Protein AF-A0A084ASC3-F1 (afdb_monomer_lite)

Foldseek 3Di:
DDDPPPPDDQKDFPDKDADPPFRKIWTWIDHQLEIEIEIEGCVLEALAPPVVVVSVVLVVCVVVVPQDDPPDGVVNSVCVSCVLCPVVCVVNDHDPDDDDPCDPCSNVPPHYWYWYWHAHNNDTDIDTDDDPDDDPPPPPDDDDPPPPPDDDDDDDDDDDDDDD

Secondary structure (DSSP, 8-state):
---------SSEEEEEEE-TTT--EEEEEEETTEEEEEEEEEEEEES-HHHHHHHHHHHHHHHHT-SEETTEEHHHHHHHHHGGGGGGGGGSPPPSSSPP---HHHHHS--EEEEEEEEETTEEEEEEE--SS-------------------S-----------

Sequence (164 aa):
MALELEVTPRYVLEHHIINDDDEDAEFVFRRNGKRFYIKVSPTYFVNSPLSTDNYRSYLNIIRFDDVVLGDIYETDVYEWIMSPFQTLLSLAPEPVSPPKNITLKDHLFPEYFVFELDIIDEKSCPRRVFPTDEPHMALTIRFDDASSMISKHGQPFMIQLGSL

pLDDT: mean 72.93, std 20.04, range [32.22, 96.88]

Radius of gyration: 22.16 Å; chains: 1; bounding box: 69×47×66 Å

Organism: Stachybotrys chartarum (strain CBS 109288 / IBT 7711) (NCBI:txid1280523)

Structure (mmCIF, N/CA/C/O backbone):
data_AF-A0A084ASC3-F1
#
_entry.id   AF-A0A084ASC3-F1
#
loop_
_atom_site.group_PDB
_atom_site.id
_atom_site.type_symbol
_atom_site.label_atom_id
_atom_site.label_alt_id
_atom_site.label_comp_id
_atom_site.label_asym_id
_atom_site.label_entity_id
_atom_site.label_seq_id
_atom_site.pdbx_PDB_ins_code
_atom_site.Cartn_x
_atom_site.Cartn_y
_atom_site.Cartn_z
_atom_site.occupancy
_atom_site.B_iso_or_equiv
_atom_site.auth_seq_id
_atom_site.auth_comp_id
_atom_site.auth_asym_id
_atom_site.auth_atom_id
_atom_site.pdbx_PDB_model_num
ATOM 1 N N . MET A 1 1 ? -24.485 31.777 1.658 1.00 35.53 1 MET A N 1
ATOM 2 C CA . MET A 1 1 ? -23.536 30.979 0.861 1.00 35.53 1 MET A CA 1
ATOM 3 C C . MET A 1 1 ? -22.642 30.272 1.855 1.00 35.53 1 MET A C 1
ATOM 5 O O . MET A 1 1 ? -21.918 30.948 2.571 1.00 35.53 1 MET A O 1
ATOM 9 N N . ALA A 1 2 ? -22.843 28.967 2.034 1.00 36.75 2 ALA A N 1
ATOM 10 C CA . ALA A 1 2 ? -22.014 28.166 2.925 1.00 36.75 2 ALA A CA 1
ATOM 11 C C . ALA A 1 2 ? -20.650 27.995 2.254 1.00 36.75 2 ALA A C 1
ATOM 13 O O . ALA A 1 2 ? -20.599 27.636 1.081 1.00 36.75 2 ALA A O 1
ATOM 14 N N . LEU A 1 3 ? -19.585 28.328 2.980 1.00 44.19 3 LEU A N 1
ATOM 15 C CA . LEU A 1 3 ? -18.219 28.030 2.573 1.00 44.19 3 LEU A CA 1
ATOM 16 C C . LEU A 1 3 ? -18.120 26.509 2.449 1.00 44.19 3 LEU A C 1
ATOM 18 O O . LEU A 1 3 ? -18.374 25.799 3.424 1.00 44.19 3 LEU A O 1
ATOM 22 N N . GLU A 1 4 ? -17.844 26.028 1.239 1.00 43.91 4 GLU A N 1
ATOM 23 C CA . GLU A 1 4 ? -17.465 24.642 0.996 1.00 43.91 4 GLU A CA 1
ATOM 24 C C . GLU A 1 4 ? -16.283 24.341 1.918 1.00 43.91 4 GLU A C 1
ATOM 26 O O . GLU A 1 4 ? -15.216 24.941 1.801 1.00 43.91 4 GLU A O 1
ATOM 31 N N . LEU A 1 5 ? -16.516 23.483 2.912 1.00 46.19 5 LEU A N 1
ATOM 32 C CA . LEU A 1 5 ? -15.450 22.908 3.714 1.00 46.19 5 LEU A CA 1
ATOM 33 C C . LEU A 1 5 ? -14.553 22.163 2.734 1.00 46.19 5 LEU A C 1
ATOM 35 O O . LEU A 1 5 ? -14.956 21.127 2.204 1.00 46.19 5 LEU A O 1
ATOM 39 N N . GLU A 1 6 ? -13.374 22.713 2.463 1.00 39.97 6 GLU A N 1
ATOM 40 C CA . GLU A 1 6 ? -12.340 21.993 1.740 1.00 39.97 6 GLU A CA 1
ATOM 41 C C . GLU A 1 6 ? -12.139 20.645 2.433 1.00 39.97 6 GLU A C 1
ATOM 43 O O . GLU A 1 6 ? -11.805 20.578 3.622 1.00 39.97 6 GLU A O 1
ATOM 48 N N . VAL A 1 7 ? -12.454 19.568 1.707 1.00 48.09 7 VAL A N 1
ATOM 49 C CA . VAL A 1 7 ? -12.384 18.196 2.206 1.00 48.09 7 VAL A CA 1
ATOM 50 C C . VAL A 1 7 ? -10.910 17.872 2.417 1.00 48.09 7 VAL A C 1
ATOM 52 O O . VAL A 1 7 ? -10.207 17.430 1.514 1.00 48.09 7 VAL A O 1
ATOM 55 N N . THR A 1 8 ? -10.451 18.149 3.631 1.00 43.66 8 THR A N 1
ATOM 56 C CA . THR A 1 8 ? -9.121 17.843 4.161 1.00 43.66 8 THR A CA 1
ATOM 57 C C . THR A 1 8 ? -8.894 16.323 4.079 1.00 43.66 8 THR A C 1
ATOM 59 O O . THR A 1 8 ? -9.866 15.556 4.081 1.00 43.66 8 THR A O 1
ATOM 62 N N . PRO A 1 9 ? -7.643 15.854 3.919 1.00 51.06 9 PRO A N 1
ATOM 63 C CA . PRO A 1 9 ? -7.355 14.572 3.289 1.00 51.06 9 PRO A CA 1
ATOM 64 C C . PRO A 1 9 ? -8.010 13.417 4.045 1.00 51.06 9 PRO A C 1
ATOM 66 O O . PRO A 1 9 ? -7.952 13.313 5.270 1.00 51.06 9 PRO A O 1
ATOM 69 N N . ARG A 1 10 ? -8.658 12.524 3.288 1.00 66.62 10 ARG A N 1
ATOM 70 C CA . ARG A 1 10 ? -9.495 11.437 3.822 1.00 66.62 10 ARG A CA 1
ATOM 71 C C . ARG A 1 10 ? -8.690 10.310 4.500 1.00 66.62 10 ARG A C 1
ATOM 73 O O . ARG A 1 10 ? -9.259 9.270 4.839 1.00 66.62 10 ARG A O 1
ATOM 80 N N . TYR A 1 11 ? -7.378 10.467 4.609 1.00 74.94 11 TYR A N 1
ATOM 81 C CA . TYR A 1 11 ? -6.413 9.560 5.217 1.00 74.94 11 TYR A CA 1
ATOM 82 C C . TYR A 1 11 ? -5.160 10.363 5.575 1.00 74.94 11 TYR A C 1
ATOM 84 O O . TYR A 1 11 ? -4.850 11.363 4.930 1.00 74.94 11 TYR A O 1
ATOM 92 N N . VAL A 1 12 ? -4.452 9.923 6.608 1.00 82.44 12 VAL A N 1
ATOM 93 C CA . VAL A 1 12 ? -3.205 10.537 7.072 1.00 82.44 12 VAL A CA 1
ATOM 94 C C . VAL A 1 12 ? -2.126 9.468 7.039 1.00 82.44 12 VAL A C 1
ATOM 96 O O . VAL A 1 12 ? -2.332 8.390 7.597 1.00 82.44 12 VAL A O 1
ATOM 99 N N . LEU A 1 13 ? -0.996 9.743 6.387 1.00 83.81 13 LEU A N 1
ATOM 100 C CA . LEU A 1 13 ? 0.192 8.908 6.533 1.00 83.81 13 LEU A CA 1
ATOM 101 C C . LEU A 1 13 ? 0.691 9.046 7.976 1.00 83.81 13 LEU A C 1
ATOM 103 O O . LEU A 1 13 ? 0.986 10.145 8.434 1.00 83.81 13 LEU A O 1
ATOM 107 N N . GLU A 1 14 ? 0.724 7.939 8.709 1.00 84.81 14 GLU A N 1
ATOM 108 C CA . GLU A 1 14 ? 1.215 7.896 10.086 1.00 84.81 14 GLU A CA 1
ATOM 109 C C . GLU A 1 14 ? 2.742 7.787 10.100 1.00 84.81 14 GLU A C 1
ATOM 111 O O . GLU A 1 14 ? 3.397 8.517 10.835 1.00 84.81 14 GLU A O 1
ATOM 116 N N . HIS A 1 15 ? 3.292 6.876 9.297 1.00 85.25 15 HIS A N 1
ATOM 117 C CA . HIS A 1 15 ? 4.723 6.720 9.038 1.00 85.25 15 HIS A CA 1
ATOM 118 C C . HIS A 1 15 ? 4.937 5.767 7.854 1.00 85.25 15 HIS A C 1
ATOM 120 O O . HIS A 1 15 ? 4.010 5.078 7.419 1.00 85.25 15 HIS A O 1
ATOM 126 N N . HIS A 1 16 ? 6.171 5.705 7.366 1.00 87.19 16 HIS A N 1
ATOM 127 C CA . HIS A 1 16 ? 6.642 4.683 6.441 1.00 87.19 16 HIS A CA 1
ATOM 128 C C . HIS A 1 16 ? 7.925 4.042 6.989 1.00 87.19 16 HIS A C 1
ATOM 130 O O . HIS A 1 16 ? 8.628 4.632 7.812 1.00 87.19 16 HIS A O 1
ATOM 136 N N . ILE A 1 17 ? 8.228 2.832 6.539 1.00 87.75 17 ILE A N 1
ATOM 137 C CA . ILE A 1 17 ? 9.477 2.118 6.797 1.00 87.75 17 ILE A CA 1
ATOM 138 C C . ILE A 1 17 ? 9.993 1.666 5.441 1.00 87.75 17 ILE A C 1
ATOM 140 O O . ILE A 1 17 ? 9.247 1.061 4.679 1.00 87.75 17 ILE A O 1
ATOM 144 N N . ILE A 1 18 ? 11.255 1.953 5.145 1.00 86.44 18 ILE A N 1
ATOM 145 C CA . ILE A 1 18 ? 11.939 1.436 3.963 1.00 86.44 18 ILE A CA 1
ATOM 146 C C . ILE A 1 18 ? 13.097 0.590 4.464 1.00 86.44 18 ILE A C 1
ATOM 148 O O . ILE A 1 18 ? 13.856 1.031 5.328 1.00 86.44 18 ILE A O 1
ATOM 152 N N . ASN A 1 19 ? 13.209 -0.625 3.948 1.00 82.25 19 ASN A N 1
ATOM 153 C CA . ASN A 1 19 ? 14.363 -1.464 4.187 1.00 82.25 19 ASN A CA 1
ATOM 154 C C . ASN A 1 19 ? 15.457 -1.102 3.173 1.00 82.25 19 ASN A C 1
ATOM 156 O O . ASN A 1 19 ? 15.214 -1.011 1.965 1.00 82.25 19 ASN A O 1
ATOM 160 N N . ASP A 1 20 ? 16.658 -0.828 3.676 1.00 73.94 20 ASP A N 1
ATOM 161 C CA . ASP A 1 20 ? 17.792 -0.407 2.857 1.00 73.94 20 ASP A CA 1
ATOM 162 C C . ASP A 1 20 ? 18.365 -1.562 2.023 1.00 73.94 20 ASP A C 1
ATOM 164 O O . ASP A 1 20 ? 18.902 -1.313 0.941 1.00 73.94 20 ASP A O 1
ATOM 168 N N . ASP A 1 21 ? 18.184 -2.808 2.474 1.00 79.19 21 ASP A N 1
ATOM 169 C CA . ASP A 1 21 ? 18.834 -3.987 1.894 1.00 79.19 21 ASP A CA 1
ATOM 170 C C . ASP A 1 21 ? 18.051 -4.638 0.738 1.00 79.19 21 ASP A C 1
ATOM 172 O O . ASP A 1 21 ? 18.665 -5.175 -0.185 1.00 79.19 21 ASP A O 1
ATOM 176 N N . ASP A 1 22 ? 16.714 -4.617 0.771 1.00 81.56 22 ASP A N 1
ATOM 177 C CA . ASP A 1 22 ? 15.858 -5.390 -0.152 1.00 81.56 22 ASP A CA 1
ATOM 178 C C . ASP A 1 22 ? 14.828 -4.552 -0.932 1.00 81.56 22 ASP A C 1
ATOM 180 O O . ASP A 1 22 ? 14.061 -5.107 -1.715 1.00 81.56 22 ASP A O 1
ATOM 184 N N . GLU A 1 23 ? 14.858 -3.221 -0.789 1.00 88.06 23 GLU A N 1
ATOM 185 C CA . GLU A 1 23 ? 13.910 -2.294 -1.431 1.00 88.06 23 GLU A CA 1
ATOM 186 C C . GLU A 1 23 ? 12.446 -2.526 -1.006 1.00 88.06 23 GLU A C 1
ATOM 188 O O . GLU A 1 23 ? 11.534 -1.992 -1.640 1.00 88.06 23 GLU A O 1
ATOM 193 N N . ASP A 1 24 ? 12.189 -3.271 0.072 1.00 91.62 24 ASP A N 1
ATOM 194 C CA . ASP A 1 24 ? 10.845 -3.413 0.618 1.00 91.62 24 ASP A CA 1
ATOM 195 C C . ASP A 1 24 ? 10.443 -2.146 1.377 1.00 91.62 24 ASP A C 1
ATOM 197 O O . ASP A 1 24 ? 11.238 -1.524 2.091 1.00 91.62 24 ASP A O 1
ATOM 201 N N . ALA A 1 25 ? 9.176 -1.764 1.243 1.00 91.56 25 ALA A N 1
ATOM 202 C CA . ALA A 1 25 ? 8.613 -0.637 1.963 1.00 91.56 25 ALA A CA 1
ATOM 203 C C . ALA A 1 25 ? 7.266 -0.981 2.596 1.00 91.56 25 ALA A C 1
ATOM 205 O O . ALA A 1 25 ? 6.423 -1.666 2.013 1.00 91.56 25 ALA A O 1
ATOM 206 N N . GLU A 1 26 ? 7.046 -0.453 3.795 1.00 91.75 26 GLU A N 1
ATOM 207 C CA . GLU A 1 26 ? 5.770 -0.485 4.492 1.00 91.75 26 GLU A CA 1
ATOM 208 C C . GLU A 1 26 ? 5.273 0.942 4.717 1.00 91.75 26 GLU A C 1
ATOM 210 O O . GLU A 1 26 ? 5.960 1.772 5.306 1.00 91.75 26 GLU A O 1
ATOM 215 N N . PHE A 1 27 ? 4.052 1.224 4.275 1.00 90.00 27 PHE A N 1
ATOM 216 C CA . PHE A 1 27 ? 3.375 2.496 4.482 1.00 90.00 27 PHE A CA 1
ATOM 217 C C . PHE A 1 27 ? 2.197 2.294 5.422 1.00 90.00 27 PHE A C 1
ATOM 219 O O . PHE A 1 27 ? 1.347 1.425 5.202 1.00 90.00 27 PHE A O 1
ATOM 226 N N . VAL A 1 28 ? 2.129 3.117 6.465 1.00 89.75 28 VAL A N 1
ATOM 227 C CA . VAL A 1 28 ? 1.082 3.038 7.478 1.00 89.75 28 VAL A CA 1
ATOM 228 C C . VAL A 1 28 ? 0.183 4.255 7.367 1.00 89.75 28 VAL A C 1
ATOM 230 O O . VAL A 1 28 ? 0.589 5.374 7.665 1.00 89.75 28 VAL A O 1
ATOM 233 N N . PHE A 1 29 ? -1.070 4.032 6.979 1.00 87.50 29 PHE A N 1
ATOM 234 C CA . PHE A 1 29 ? -2.080 5.080 6.871 1.00 87.50 29 PHE A CA 1
ATOM 235 C C . PHE A 1 29 ? -3.137 4.950 7.963 1.00 87.50 29 PHE A C 1
ATOM 237 O O . PHE A 1 29 ? -3.534 3.850 8.352 1.00 87.50 29 PHE A O 1
ATOM 244 N N . ARG A 1 30 ? -3.660 6.085 8.421 1.00 86.56 30 ARG A N 1
ATOM 245 C CA . ARG A 1 30 ? -4.801 6.168 9.333 1.00 86.56 30 ARG A CA 1
ATOM 246 C C . ARG A 1 30 ? -6.012 6.780 8.656 1.00 86.56 30 ARG A C 1
ATOM 248 O O . ARG A 1 30 ? -5.919 7.810 7.991 1.00 86.56 30 ARG A O 1
ATOM 255 N N . ARG A 1 31 ? -7.174 6.174 8.895 1.00 85.19 31 ARG A N 1
ATOM 256 C CA . ARG A 1 31 ? -8.476 6.694 8.466 1.00 85.19 31 ARG A CA 1
ATOM 257 C C . ARG A 1 31 ? -9.569 6.265 9.430 1.00 85.19 31 ARG A C 1
ATOM 259 O O . ARG A 1 31 ? -9.705 5.081 9.718 1.00 85.19 31 ARG A O 1
ATOM 266 N N . ASN A 1 32 ? -10.375 7.224 9.889 1.00 84.69 32 ASN A N 1
ATOM 267 C CA . ASN A 1 32 ? -11.543 6.988 10.749 1.00 84.69 32 ASN A CA 1
ATOM 268 C C . ASN A 1 32 ? -11.242 6.078 11.956 1.00 84.69 32 ASN A C 1
ATOM 270 O O . ASN A 1 32 ? -12.009 5.173 12.272 1.00 84.69 32 ASN A O 1
ATOM 274 N N . GLY A 1 33 ? -10.093 6.297 12.606 1.00 81.00 33 GLY A N 1
ATOM 275 C CA . GLY A 1 33 ? -9.652 5.514 13.767 1.00 81.00 33 GLY A CA 1
ATOM 276 C C . GLY A 1 33 ? -9.106 4.119 13.444 1.00 81.00 33 GLY A C 1
ATOM 277 O O . GLY A 1 33 ? -8.770 3.385 14.366 1.00 81.00 33 GLY A O 1
ATOM 278 N N . LYS A 1 34 ? -8.995 3.755 12.162 1.00 86.19 34 LYS A N 1
ATOM 279 C CA . LYS A 1 34 ? -8.432 2.483 11.699 1.00 86.19 34 LYS A CA 1
ATOM 280 C C . LYS A 1 34 ? -7.071 2.681 11.051 1.00 86.19 34 LYS A C 1
ATOM 282 O O . LYS A 1 34 ? -6.796 3.756 10.507 1.00 86.19 34 LYS A O 1
ATOM 287 N N . ARG A 1 35 ? -6.244 1.637 11.082 1.00 88.75 35 ARG A N 1
ATOM 288 C CA . ARG A 1 35 ? -4.903 1.628 10.489 1.00 88.75 35 ARG A CA 1
ATOM 289 C C . ARG A 1 35 ? -4.829 0.711 9.266 1.00 88.75 35 ARG A C 1
ATOM 291 O O . ARG A 1 35 ? -5.426 -0.359 9.235 1.00 88.75 35 ARG A O 1
ATOM 298 N N . PHE A 1 36 ? -4.087 1.130 8.256 1.00 89.56 36 PHE A N 1
ATOM 299 C CA . PHE A 1 36 ? -3.875 0.406 7.012 1.00 89.56 36 PHE A CA 1
ATOM 300 C C . PHE A 1 36 ? -2.373 0.236 6.828 1.00 89.56 36 PHE A C 1
ATOM 302 O O . PHE A 1 36 ? -1.668 1.228 6.675 1.00 89.56 36 PHE A O 1
ATOM 309 N N . TYR A 1 37 ? -1.905 -1.004 6.875 1.00 90.81 37 TYR A N 1
ATOM 310 C CA . TYR A 1 37 ? -0.529 -1.378 6.575 1.00 90.81 37 TYR A CA 1
ATOM 311 C C . TYR A 1 37 ? -0.461 -1.787 5.110 1.00 90.81 37 TYR A C 1
ATOM 313 O O . TYR A 1 37 ? -1.185 -2.696 4.699 1.00 90.81 37 TYR A O 1
ATOM 321 N N . ILE A 1 38 ? 0.371 -1.111 4.327 1.00 91.25 38 ILE A N 1
ATOM 322 C CA . ILE A 1 38 ? 0.564 -1.396 2.907 1.00 91.25 38 ILE A CA 1
ATOM 323 C C . ILE A 1 38 ? 2.015 -1.756 2.693 1.00 91.25 38 ILE A C 1
ATOM 325 O O . ILE A 1 38 ? 2.894 -0.917 2.856 1.00 91.25 38 ILE A O 1
ATOM 329 N N . LYS A 1 39 ? 2.240 -3.003 2.304 1.00 92.50 39 LYS A N 1
ATOM 330 C CA . LYS A 1 39 ? 3.551 -3.515 1.944 1.00 92.50 39 LYS A CA 1
ATOM 331 C C . LYS A 1 39 ? 3.725 -3.453 0.437 1.00 92.50 39 LYS A C 1
ATOM 333 O O . LYS A 1 39 ? 2.849 -3.884 -0.318 1.00 92.50 39 LYS A O 1
ATOM 338 N N . VAL A 1 40 ? 4.859 -2.928 0.010 1.00 92.94 40 VAL A N 1
ATOM 339 C CA . VAL A 1 40 ? 5.266 -2.864 -1.388 1.00 92.94 40 VAL A CA 1
ATOM 340 C C . VAL A 1 40 ? 6.634 -3.517 -1.486 1.00 92.94 40 VAL A C 1
ATOM 342 O O . VAL A 1 40 ? 7.538 -3.177 -0.729 1.00 92.94 40 VAL A O 1
ATOM 345 N N . SER A 1 41 ? 6.763 -4.478 -2.395 1.00 92.88 41 SER A N 1
ATOM 346 C CA . SER A 1 41 ? 8.021 -5.164 -2.673 1.00 92.88 41 SER A CA 1
ATOM 347 C C . SER A 1 41 ? 8.158 -5.349 -4.180 1.00 92.88 41 SER A C 1
ATOM 349 O O . SER A 1 41 ? 7.216 -5.855 -4.805 1.00 92.88 41 SER A O 1
ATOM 351 N N . PRO A 1 42 ? 9.320 -5.029 -4.779 1.00 92.69 42 PRO A N 1
ATOM 352 C CA . PRO A 1 42 ? 9.596 -5.341 -6.180 1.00 92.69 42 PRO A CA 1
ATOM 353 C C . PRO A 1 42 ? 9.465 -6.833 -6.502 1.00 92.69 42 PRO A C 1
ATOM 355 O O . PRO A 1 42 ? 9.230 -7.199 -7.652 1.00 92.69 42 PRO A O 1
ATOM 358 N N . THR A 1 43 ? 9.578 -7.715 -5.502 1.00 93.94 43 THR A N 1
ATOM 359 C CA . THR A 1 43 ? 9.401 -9.165 -5.684 1.00 93.94 43 THR A CA 1
ATOM 360 C C . THR A 1 43 ? 7.992 -9.546 -6.148 1.00 93.94 43 THR A C 1
ATOM 362 O O . THR A 1 43 ? 7.817 -10.592 -6.776 1.00 93.94 43 THR A O 1
ATOM 365 N N . TYR A 1 44 ? 6.999 -8.684 -5.910 1.00 94.62 44 TYR A N 1
ATOM 366 C CA . TYR A 1 44 ? 5.616 -8.858 -6.358 1.00 94.62 44 TYR A CA 1
ATOM 367 C C . TYR A 1 44 ? 5.315 -8.153 -7.691 1.00 94.62 44 TYR A C 1
ATOM 369 O O . TYR A 1 44 ? 4.159 -8.110 -8.125 1.00 94.62 44 TYR A O 1
ATOM 377 N N . PHE A 1 45 ? 6.333 -7.597 -8.359 1.00 95.56 45 PHE A N 1
ATOM 378 C CA . PHE A 1 45 ? 6.188 -6.928 -9.650 1.00 95.56 45 PHE A CA 1
ATOM 379 C C . PHE A 1 45 ? 6.536 -7.901 -10.782 1.00 95.56 45 PHE A C 1
ATOM 381 O O . PHE A 1 45 ? 7.695 -8.159 -11.103 1.00 95.56 45 PHE A O 1
ATOM 388 N N . VAL A 1 46 ? 5.508 -8.460 -11.413 1.00 96.38 46 VAL A N 1
ATOM 389 C CA . VAL A 1 46 ? 5.632 -9.434 -12.499 1.00 96.38 46 VAL A CA 1
ATOM 390 C C . VAL A 1 46 ? 5.527 -8.708 -13.835 1.00 96.38 46 VAL A C 1
ATOM 392 O O . VAL A 1 46 ? 4.536 -8.026 -14.097 1.00 96.38 46 VAL A O 1
ATOM 395 N N . ASN A 1 47 ? 6.550 -8.849 -14.686 1.00 95.94 47 ASN A N 1
ATOM 396 C CA . ASN A 1 47 ? 6.627 -8.216 -16.013 1.00 95.94 47 ASN A CA 1
ATOM 397 C C . ASN A 1 47 ? 6.327 -6.704 -16.002 1.00 95.94 47 ASN A C 1
ATOM 399 O O . ASN A 1 47 ? 5.671 -6.200 -16.911 1.00 95.94 47 ASN A O 1
ATOM 403 N N . SER A 1 48 ? 6.779 -5.992 -14.965 1.00 96.12 48 SER A N 1
ATOM 404 C CA . SER A 1 48 ? 6.416 -4.584 -14.748 1.00 96.12 48 SER A CA 1
ATOM 405 C C . SER A 1 48 ? 7.640 -3.658 -14.609 1.00 96.12 48 SER A C 1
ATOM 407 O O . SER A 1 48 ? 7.841 -3.063 -13.545 1.00 96.12 48 SER A O 1
ATOM 409 N N . PRO A 1 49 ? 8.524 -3.570 -15.627 1.00 95.75 49 PRO A N 1
ATOM 410 C CA . PRO A 1 49 ? 9.733 -2.748 -15.558 1.00 95.75 49 PRO A CA 1
ATOM 411 C C . PRO A 1 49 ? 9.453 -1.258 -15.309 1.00 95.75 49 PRO A C 1
ATOM 413 O O . PRO A 1 49 ? 10.159 -0.648 -14.514 1.00 95.75 49 PRO A O 1
ATOM 416 N N . LEU A 1 50 ? 8.406 -0.678 -15.907 1.00 93.75 50 LEU A N 1
ATOM 417 C CA . LEU A 1 50 ? 8.092 0.746 -15.740 1.00 93.75 50 LEU A CA 1
ATOM 418 C C . LEU A 1 50 ? 7.681 1.049 -14.296 1.00 93.75 50 LEU A C 1
ATOM 420 O O . LEU A 1 50 ? 8.186 1.989 -13.684 1.00 93.75 50 LEU A O 1
ATOM 424 N N . SER A 1 51 ? 6.787 0.238 -13.731 1.00 92.94 51 SER A N 1
ATOM 425 C CA . SER A 1 51 ? 6.378 0.377 -12.331 1.00 92.94 51 SER A CA 1
ATOM 426 C C . SER A 1 51 ? 7.534 0.129 -11.363 1.00 92.94 51 SER A C 1
ATOM 428 O O . SER A 1 51 ? 7.611 0.793 -10.333 1.00 92.94 51 SER A O 1
ATOM 430 N N . THR A 1 52 ? 8.453 -0.781 -11.702 1.00 93.62 52 THR A N 1
ATOM 431 C CA . THR A 1 52 ? 9.655 -1.047 -10.896 1.00 93.62 52 THR A CA 1
ATOM 432 C C . THR A 1 52 ? 10.584 0.167 -10.864 1.00 93.62 52 THR A C 1
ATOM 434 O O . THR A 1 52 ? 11.037 0.567 -9.792 1.00 93.62 52 THR A O 1
ATOM 437 N N . ASP A 1 53 ? 10.836 0.792 -12.015 1.00 91.88 53 ASP A N 1
ATOM 438 C CA . ASP A 1 53 ? 11.692 1.978 -12.112 1.00 91.88 53 ASP A CA 1
ATOM 439 C C . ASP A 1 53 ? 11.068 3.197 -11.412 1.00 91.88 53 ASP A C 1
ATOM 441 O O . ASP A 1 53 ? 11.755 3.926 -10.687 1.00 91.88 53 ASP A O 1
ATOM 445 N N . ASN A 1 54 ? 9.751 3.385 -11.559 1.00 89.62 54 ASN A N 1
ATOM 446 C CA . ASN A 1 54 ? 9.005 4.413 -10.830 1.00 89.62 54 ASN A CA 1
ATOM 447 C C . ASN A 1 54 ? 9.102 4.193 -9.316 1.00 89.62 54 ASN A C 1
ATOM 449 O O . ASN A 1 54 ? 9.464 5.111 -8.586 1.00 89.62 54 ASN A O 1
ATOM 453 N N . TYR A 1 55 ? 8.860 2.965 -8.850 1.00 91.44 55 TYR A N 1
ATOM 454 C CA . TYR A 1 55 ? 8.962 2.614 -7.436 1.00 91.44 55 TYR A CA 1
ATOM 455 C C . TYR A 1 55 ? 10.355 2.896 -6.859 1.00 91.44 55 TYR A C 1
ATOM 457 O O . TYR A 1 55 ? 10.472 3.525 -5.811 1.00 91.44 55 TYR A O 1
ATOM 465 N N . ARG A 1 56 ? 11.427 2.519 -7.562 1.00 90.06 56 ARG A N 1
ATOM 466 C CA . ARG A 1 56 ? 12.801 2.824 -7.128 1.00 90.06 56 ARG A CA 1
ATOM 467 C C . ARG A 1 56 ? 13.084 4.318 -7.061 1.00 90.06 56 ARG A C 1
ATOM 469 O O . ARG A 1 56 ? 13.758 4.778 -6.142 1.00 90.06 56 ARG A O 1
ATOM 476 N N . SER A 1 57 ? 12.557 5.078 -8.017 1.00 86.94 57 SER A N 1
ATOM 477 C CA . SER A 1 57 ? 12.679 6.536 -8.014 1.00 86.94 57 SER A CA 1
ATOM 478 C C . SER A 1 57 ? 11.984 7.130 -6.788 1.00 86.94 57 SER A C 1
ATOM 480 O O . SER A 1 57 ? 12.557 7.972 -6.103 1.00 86.94 57 SER A O 1
ATOM 482 N N . TYR A 1 58 ? 10.802 6.619 -6.446 1.00 86.44 58 TYR A N 1
ATOM 483 C CA . TYR A 1 58 ? 10.059 7.002 -5.249 1.00 86.44 58 TYR A CA 1
ATOM 484 C C . TYR A 1 58 ? 10.773 6.638 -3.944 1.00 86.44 58 TYR A C 1
ATOM 486 O O . TYR A 1 58 ? 10.832 7.466 -3.038 1.00 86.44 58 TYR A O 1
ATOM 494 N N . LEU A 1 59 ? 11.366 5.443 -3.848 1.00 87.44 59 LEU A N 1
ATOM 495 C CA . LEU A 1 59 ? 12.160 5.070 -2.675 1.00 87.44 59 LEU A CA 1
ATOM 496 C C . LEU A 1 59 ? 13.340 6.013 -2.462 1.00 87.44 59 LEU A C 1
ATOM 498 O O . LEU A 1 59 ? 13.629 6.361 -1.323 1.00 87.44 59 LEU A O 1
ATOM 502 N N . ASN A 1 60 ? 14.000 6.453 -3.534 1.00 84.44 60 ASN A N 1
ATOM 503 C CA . ASN A 1 60 ? 15.091 7.415 -3.418 1.00 84.44 60 ASN A CA 1
ATOM 504 C C . ASN A 1 60 ? 14.598 8.765 -2.875 1.00 84.44 60 ASN A C 1
ATOM 506 O O . ASN A 1 60 ? 15.216 9.283 -1.952 1.00 84.44 60 ASN A O 1
ATOM 510 N N . ILE A 1 61 ? 13.468 9.290 -3.372 1.00 81.44 61 ILE A N 1
ATOM 511 C CA . ILE A 1 61 ? 12.857 10.532 -2.853 1.00 81.44 61 ILE A CA 1
ATOM 512 C C . ILE A 1 61 ? 12.646 10.426 -1.339 1.00 81.44 61 ILE A C 1
ATOM 514 O O . ILE A 1 61 ? 13.107 11.277 -0.583 1.00 81.44 61 ILE A O 1
ATOM 518 N N . ILE A 1 62 ? 12.008 9.339 -0.895 1.00 81.12 62 ILE A N 1
ATOM 519 C CA . ILE A 1 62 ? 11.677 9.149 0.518 1.00 81.12 62 ILE A CA 1
ATOM 520 C C . ILE A 1 62 ? 12.943 8.952 1.372 1.00 81.12 62 ILE A C 1
ATOM 522 O O . ILE A 1 62 ? 13.047 9.508 2.462 1.00 81.12 62 ILE A O 1
ATOM 526 N N . ARG A 1 63 ? 13.925 8.174 0.895 1.00 80.38 63 ARG A N 1
ATOM 527 C CA . ARG A 1 63 ? 15.159 7.868 1.643 1.00 80.38 63 ARG A CA 1
ATOM 528 C C . ARG A 1 63 ? 16.026 9.095 1.897 1.00 80.38 63 ARG A C 1
ATOM 530 O O . ARG A 1 63 ? 16.631 9.195 2.962 1.00 80.38 63 ARG A O 1
ATOM 537 N N . PHE A 1 64 ? 16.131 9.987 0.918 1.00 76.00 64 PHE A N 1
ATOM 538 C CA . PHE A 1 64 ? 17.007 11.153 1.018 1.00 76.00 64 PHE A CA 1
ATOM 539 C C . PHE A 1 64 ? 16.315 12.378 1.624 1.00 76.00 64 PHE A C 1
ATOM 541 O O . PHE A 1 64 ? 16.976 13.400 1.787 1.00 76.00 64 PHE A O 1
ATOM 548 N N . ASP A 1 65 ? 15.025 12.271 1.983 1.00 66.25 65 ASP A N 1
ATOM 549 C CA . ASP A 1 65 ? 14.174 13.418 2.355 1.00 66.25 65 ASP A CA 1
ATOM 550 C C . ASP A 1 65 ? 14.289 14.552 1.313 1.00 66.25 65 ASP A C 1
ATOM 552 O O . ASP A 1 65 ? 14.189 15.747 1.603 1.00 66.25 65 ASP A O 1
ATOM 556 N N . ASP A 1 66 ? 14.573 14.161 0.066 1.00 60.97 66 ASP A N 1
ATOM 557 C CA . ASP A 1 66 ? 14.764 15.077 -1.041 1.00 60.97 66 ASP A CA 1
ATOM 558 C C . ASP A 1 66 ? 13.375 15.514 -1.488 1.00 60.97 66 ASP A C 1
ATOM 560 O O . ASP A 1 66 ? 12.591 14.731 -2.017 1.00 60.97 66 ASP A O 1
ATOM 564 N N . VAL A 1 67 ? 13.068 16.796 -1.299 1.00 55.88 67 VAL A N 1
ATOM 565 C CA . VAL A 1 67 ? 11.735 17.352 -1.586 1.00 55.88 67 VAL A CA 1
ATOM 566 C C . VAL A 1 67 ? 11.346 17.184 -3.066 1.00 55.88 67 VAL A C 1
ATOM 568 O O . VAL A 1 67 ? 10.158 17.206 -3.392 1.00 55.88 67 VAL A O 1
ATOM 571 N N . VAL A 1 68 ? 12.327 17.026 -3.969 1.00 55.31 68 VAL A N 1
ATOM 572 C CA . VAL A 1 68 ? 12.115 16.920 -5.419 1.00 55.31 68 VAL A CA 1
ATOM 573 C C . VAL A 1 68 ? 13.232 16.108 -6.098 1.00 55.31 68 VAL A C 1
ATOM 575 O O . VAL A 1 68 ? 14.398 16.501 -6.053 1.00 55.31 68 VAL A O 1
ATOM 578 N N . LEU A 1 69 ? 12.874 15.050 -6.837 1.00 57.50 69 LEU A N 1
ATOM 579 C CA . LEU A 1 69 ? 13.726 14.453 -7.881 1.00 57.50 69 LEU A CA 1
ATOM 580 C C . LEU A 1 69 ? 13.088 14.711 -9.257 1.00 57.50 69 LEU A C 1
ATOM 582 O O . LEU A 1 69 ? 12.194 13.990 -9.696 1.00 57.50 69 LEU A O 1
ATOM 586 N N . GLY A 1 70 ? 13.550 15.757 -9.950 1.00 69.50 70 GLY A N 1
ATOM 587 C CA . GLY A 1 70 ? 12.975 16.185 -11.232 1.00 69.50 70 GLY A CA 1
ATOM 588 C C . GLY A 1 70 ? 11.668 16.965 -11.052 1.00 69.50 70 GLY A C 1
ATOM 589 O O . GLY A 1 70 ? 11.702 18.055 -10.496 1.00 69.50 70 GLY A O 1
ATOM 590 N N . ASP A 1 71 ? 10.548 16.404 -11.524 1.00 66.31 71 ASP A N 1
ATOM 591 C CA . ASP A 1 71 ? 9.189 16.974 -11.405 1.00 66.31 71 ASP A CA 1
ATOM 592 C C . ASP A 1 71 ? 8.287 16.164 -10.443 1.00 66.31 71 ASP A C 1
ATOM 594 O O . ASP A 1 71 ? 7.077 16.373 -10.410 1.00 66.31 71 ASP A O 1
ATOM 598 N N . ILE A 1 72 ? 8.854 15.203 -9.699 1.00 67.56 72 ILE A N 1
ATOM 599 C CA . ILE A 1 72 ? 8.116 14.313 -8.790 1.00 67.56 72 ILE A CA 1
ATOM 600 C C . ILE A 1 72 ? 8.267 14.821 -7.355 1.00 67.56 72 ILE A C 1
ATOM 602 O O . ILE A 1 72 ? 9.387 14.920 -6.843 1.00 67.56 72 ILE A O 1
ATOM 606 N N . TYR A 1 73 ? 7.136 15.093 -6.709 1.00 71.81 73 TYR A N 1
ATOM 607 C CA . TYR A 1 73 ? 7.034 15.473 -5.305 1.00 71.81 73 TYR A CA 1
ATOM 608 C C . TYR A 1 73 ? 6.720 14.262 -4.422 1.00 71.81 73 TYR A C 1
ATOM 610 O O . TYR A 1 73 ? 6.111 13.284 -4.855 1.00 71.81 73 TYR A O 1
ATOM 618 N N . GLU A 1 74 ? 7.059 14.356 -3.137 1.00 71.50 74 GLU A N 1
ATOM 619 C CA . GLU A 1 74 ? 6.715 13.346 -2.124 1.00 71.50 74 GLU A CA 1
ATOM 620 C C . GLU A 1 74 ? 5.203 13.021 -2.109 1.00 71.50 74 GLU A C 1
ATOM 622 O O . GLU A 1 74 ? 4.791 11.873 -1.953 1.00 71.50 74 GLU A O 1
ATOM 627 N N . THR A 1 75 ? 4.350 14.021 -2.356 1.00 76.56 75 THR A N 1
ATOM 628 C CA . THR A 1 75 ? 2.896 13.838 -2.470 1.00 76.56 75 THR A CA 1
ATOM 629 C C . THR A 1 75 ? 2.499 12.928 -3.627 1.00 76.56 75 THR A C 1
ATOM 631 O O . THR A 1 75 ? 1.588 12.118 -3.461 1.00 76.56 75 THR A O 1
ATOM 634 N N . ASP A 1 76 ? 3.201 13.003 -4.760 1.00 79.06 76 ASP A N 1
ATOM 635 C CA . ASP A 1 76 ? 2.926 12.166 -5.933 1.00 79.06 76 ASP A CA 1
ATOM 636 C C . ASP A 1 76 ? 3.239 10.696 -5.635 1.00 79.06 76 ASP A C 1
ATOM 638 O O . ASP A 1 76 ? 2.530 9.794 -6.085 1.00 79.06 76 ASP A O 1
ATOM 642 N N . VAL A 1 77 ? 4.264 10.453 -4.810 1.00 80.31 77 VAL A N 1
ATOM 643 C CA . VAL A 1 77 ? 4.613 9.114 -4.324 1.00 80.31 77 VAL A CA 1
ATOM 644 C C . VAL A 1 77 ? 3.464 8.527 -3.513 1.00 80.31 77 VAL A C 1
ATOM 646 O O . VAL A 1 77 ? 3.010 7.411 -3.778 1.00 80.31 77 VAL A O 1
ATOM 649 N N . TYR A 1 78 ? 2.953 9.280 -2.539 1.00 81.88 78 TYR A N 1
ATOM 650 C CA . TYR A 1 78 ? 1.861 8.805 -1.694 1.00 81.88 78 TYR A CA 1
ATOM 651 C C . TYR A 1 78 ? 0.554 8.643 -2.463 1.00 81.88 78 TYR A C 1
ATOM 653 O O . TYR A 1 78 ? -0.183 7.692 -2.203 1.00 81.88 78 TYR A O 1
ATOM 661 N N . GLU A 1 79 ? 0.266 9.519 -3.425 1.00 83.94 79 GLU A N 1
ATOM 662 C CA . GLU A 1 79 ? -0.879 9.351 -4.317 1.00 83.94 79 GLU A CA 1
ATOM 663 C C . GLU A 1 79 ? -0.751 8.092 -5.173 1.00 83.94 79 GLU A C 1
ATOM 665 O O . GLU A 1 79 ? -1.717 7.330 -5.272 1.00 83.94 79 GLU A O 1
ATOM 670 N N . TRP A 1 80 ? 0.435 7.821 -5.725 1.00 86.88 80 TRP A N 1
ATOM 671 C CA . TRP A 1 80 ? 0.692 6.606 -6.493 1.00 86.88 80 TRP A CA 1
ATOM 672 C C . TRP A 1 80 ? 0.505 5.347 -5.642 1.00 86.88 80 TRP A C 1
ATOM 674 O O . TRP A 1 80 ? -0.220 4.438 -6.048 1.00 86.88 80 TRP A O 1
ATOM 684 N N . ILE A 1 81 ? 1.072 5.319 -4.431 1.00 85.44 81 ILE A N 1
ATOM 685 C CA . ILE A 1 81 ? 0.911 4.200 -3.491 1.00 85.44 81 ILE A CA 1
ATOM 686 C C . ILE A 1 81 ? -0.557 4.028 -3.110 1.00 85.44 81 ILE A C 1
ATOM 688 O O . ILE A 1 81 ? -1.021 2.900 -2.974 1.00 85.44 81 ILE A O 1
ATOM 692 N N . MET A 1 82 ? -1.302 5.122 -2.922 1.00 84.00 82 MET A N 1
ATOM 693 C CA . MET A 1 82 ? -2.672 5.070 -2.414 1.00 84.00 82 MET A CA 1
ATOM 694 C C . MET A 1 82 ? -3.737 4.802 -3.465 1.00 84.00 82 MET A C 1
ATOM 696 O O . MET A 1 82 ? -4.779 4.225 -3.138 1.00 84.00 82 MET A O 1
ATOM 700 N N . SER A 1 83 ? -3.494 5.201 -4.710 1.00 87.88 83 SER A N 1
ATOM 701 C CA . SER A 1 83 ? -4.445 5.086 -5.817 1.00 87.88 83 SER A CA 1
ATOM 702 C C . SER A 1 83 ? -5.053 3.676 -5.957 1.00 87.88 83 SER A C 1
ATOM 704 O O . SER A 1 83 ? -6.285 3.568 -5.982 1.00 87.88 83 SER A O 1
ATOM 706 N N . PRO A 1 84 ? -4.275 2.572 -5.904 1.00 88.06 84 PRO A N 1
ATOM 707 C CA . PRO A 1 84 ? -4.827 1.218 -5.988 1.00 88.06 84 PRO A CA 1
ATOM 708 C C . PRO A 1 84 ? -5.789 0.885 -4.839 1.00 88.06 84 PRO A C 1
ATOM 710 O O . PRO A 1 84 ? -6.751 0.138 -5.011 1.00 88.06 84 PRO A O 1
ATOM 713 N N . PHE A 1 85 ? -5.574 1.461 -3.657 1.00 84.12 85 PHE A N 1
ATOM 714 C CA . PHE A 1 85 ? -6.305 1.114 -2.439 1.00 84.12 85 PHE A CA 1
ATOM 715 C C . PHE A 1 85 ? -7.543 1.987 -2.201 1.00 84.12 85 PHE A C 1
ATOM 717 O O . PHE A 1 85 ? -8.235 1.806 -1.198 1.00 84.12 85 PHE A O 1
ATOM 724 N N . GLN A 1 86 ? -7.895 2.893 -3.121 1.00 78.81 86 GLN A N 1
ATOM 725 C CA . GLN A 1 86 ? -9.052 3.780 -2.948 1.00 78.81 86 GLN A CA 1
ATOM 726 C C . GLN A 1 86 ? -10.371 3.023 -2.721 1.00 78.81 86 GLN A C 1
ATOM 728 O O . GLN A 1 86 ? -11.185 3.415 -1.885 1.00 78.81 86 GLN A O 1
ATOM 733 N N . THR A 1 87 ? -10.580 1.890 -3.392 1.00 73.12 87 THR A N 1
ATOM 734 C CA . THR A 1 87 ? -11.788 1.062 -3.203 1.00 73.12 87 THR A CA 1
ATOM 735 C C . THR A 1 87 ? -11.843 0.426 -1.803 1.00 73.12 87 THR A C 1
ATOM 737 O O . THR A 1 87 ? -12.919 0.163 -1.255 1.00 73.12 87 THR A O 1
ATOM 740 N N . LEU A 1 88 ? -10.681 0.236 -1.172 1.00 72.06 88 LEU A N 1
ATOM 741 C CA . LEU A 1 88 ? -10.530 -0.352 0.161 1.00 72.06 88 LEU A CA 1
ATOM 742 C C . LEU A 1 88 ? -10.798 0.656 1.286 1.00 72.06 88 LEU A C 1
ATOM 744 O O . LEU A 1 88 ? -10.970 0.260 2.438 1.00 72.06 88 LEU A O 1
ATOM 748 N N . LEU A 1 89 ? -10.957 1.942 0.955 1.00 68.81 89 LEU A N 1
ATOM 749 C CA . LEU A 1 89 ? -11.408 2.979 1.889 1.00 68.81 89 LEU A CA 1
ATOM 750 C C . LEU A 1 89 ? -12.804 2.690 2.465 1.00 68.81 89 LEU A C 1
ATOM 752 O O . LEU A 1 89 ? -13.134 3.175 3.547 1.00 68.81 89 LEU A O 1
ATOM 756 N N . SER A 1 90 ? -13.604 1.862 1.786 1.00 78.69 90 SER A N 1
ATOM 757 C CA . SER A 1 90 ? -14.877 1.334 2.300 1.00 78.69 90 SER A CA 1
ATOM 758 C C . SER A 1 90 ? -14.744 0.560 3.621 1.00 78.69 90 SER A C 1
ATOM 760 O O . SER A 1 90 ? -15.713 0.473 4.372 1.00 78.69 90 SER A O 1
ATOM 762 N N . LEU A 1 91 ? -13.552 0.046 3.950 1.00 82.25 91 LEU A N 1
ATOM 763 C CA . LEU A 1 91 ? -13.279 -0.674 5.202 1.00 82.25 91 LEU A CA 1
ATOM 764 C C . LEU 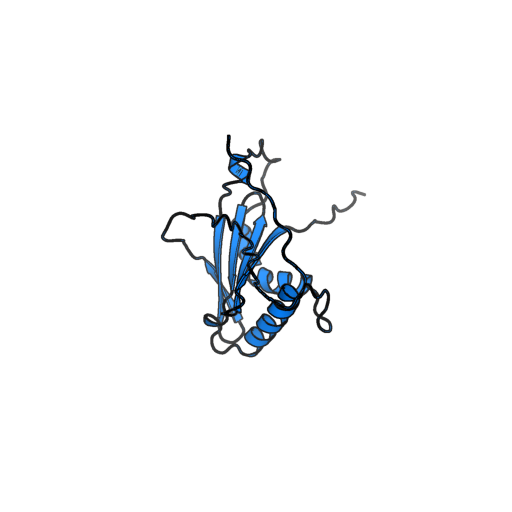A 1 91 ? -13.202 0.246 6.433 1.00 82.25 91 LEU A C 1
ATOM 766 O O . LEU A 1 91 ? -13.323 -0.217 7.573 1.00 82.25 91 LEU A O 1
ATOM 770 N N . ALA A 1 92 ? -13.038 1.550 6.209 1.00 84.44 92 ALA A N 1
ATOM 771 C CA . ALA A 1 92 ? -13.085 2.595 7.224 1.00 84.44 92 ALA A CA 1
ATOM 772 C C . ALA A 1 92 ? -14.104 3.670 6.798 1.00 84.44 92 ALA A C 1
ATOM 774 O O . ALA A 1 92 ? -13.707 4.764 6.374 1.00 84.44 92 ALA A O 1
ATOM 775 N N . PRO A 1 93 ? -15.417 3.369 6.874 1.00 81.94 93 PRO A N 1
ATOM 776 C CA . PRO A 1 93 ? -16.459 4.330 6.538 1.00 81.94 93 PRO A CA 1
ATOM 777 C C . PRO A 1 93 ? -16.434 5.516 7.505 1.00 81.94 93 PRO A C 1
ATOM 779 O O . PRO A 1 93 ? -15.936 5.414 8.628 1.00 81.94 93 PRO A O 1
ATOM 782 N N . GLU A 1 94 ? -16.952 6.652 7.051 1.00 79.44 94 GLU A N 1
ATOM 783 C CA . GLU A 1 94 ? -17.075 7.841 7.889 1.00 79.44 94 GLU A CA 1
ATOM 784 C C . GLU A 1 94 ? -18.062 7.572 9.038 1.00 79.44 94 GLU A C 1
ATOM 786 O O . GLU A 1 94 ? -19.107 6.946 8.818 1.00 79.44 94 GLU A O 1
ATOM 791 N N . PRO A 1 95 ? -17.740 7.974 10.277 1.00 72.94 95 PRO A N 1
ATOM 792 C CA . PRO A 1 95 ? -18.630 7.734 11.399 1.00 72.94 95 PRO A CA 1
ATOM 793 C C . PRO A 1 95 ? -19.936 8.526 11.228 1.00 72.94 95 PRO A C 1
ATOM 795 O O . PRO A 1 95 ? -19.932 9.730 11.005 1.00 72.94 95 PRO A O 1
ATOM 798 N N . VAL A 1 96 ? -21.073 7.839 11.382 1.00 71.81 96 VAL A N 1
ATOM 799 C CA . VAL A 1 96 ? -22.436 8.400 11.215 1.00 71.81 96 VAL A CA 1
ATOM 800 C C . VAL A 1 96 ? -22.774 9.467 12.273 1.00 71.81 96 VAL A C 1
ATOM 802 O O . VAL A 1 96 ? -23.714 10.243 12.125 1.00 71.81 96 VAL A O 1
ATOM 805 N N . SER A 1 97 ? -22.001 9.524 13.354 1.00 66.88 97 SER A N 1
ATOM 806 C CA . SER A 1 97 ? -22.137 10.486 14.446 1.00 66.88 97 SER A CA 1
ATOM 807 C C . SER A 1 97 ? -20.751 10.936 14.902 1.00 66.88 97 SER A C 1
ATOM 809 O O . SER A 1 97 ? -19.818 10.135 14.785 1.00 66.88 97 SER A O 1
ATOM 811 N N . PRO A 1 98 ? -20.597 12.145 15.480 1.00 64.88 98 PRO A N 1
ATOM 812 C CA . PRO A 1 98 ? -19.321 12.580 16.040 1.00 64.88 98 PRO A CA 1
ATOM 813 C C . PRO A 1 98 ? -18.753 11.489 16.960 1.00 64.88 98 PRO A C 1
ATOM 815 O O . PRO A 1 98 ? -19.524 10.865 17.703 1.00 64.88 98 PRO A O 1
ATOM 818 N N . PRO A 1 99 ? -17.442 11.202 16.869 1.00 63.31 99 PRO A N 1
ATOM 819 C CA . PRO A 1 99 ? -16.858 10.050 17.534 1.00 63.31 99 PRO A CA 1
ATOM 820 C C . PRO A 1 99 ? -17.142 10.125 19.035 1.00 63.31 99 PRO A C 1
ATOM 822 O O . PRO A 1 99 ? -16.786 11.096 19.705 1.00 63.31 99 PRO A O 1
ATOM 825 N N . LYS A 1 100 ? -17.808 9.094 19.572 1.00 65.81 100 LYS A N 1
ATOM 826 C CA . LYS A 1 100 ? -17.862 8.882 21.023 1.00 65.81 100 LYS A CA 1
ATOM 827 C C . LYS A 1 100 ? -16.425 8.787 21.527 1.00 65.81 100 LYS A C 1
ATOM 829 O O . LYS A 1 100 ? -15.630 8.114 20.885 1.00 65.81 100 LYS A O 1
ATOM 834 N N . ASN A 1 101 ? -16.148 9.453 22.653 1.00 68.62 101 ASN A N 1
ATOM 835 C CA . ASN A 1 101 ? -14.900 9.447 23.426 1.00 68.62 101 ASN A CA 1
ATOM 836 C C . ASN A 1 101 ? -13.879 8.403 22.944 1.00 68.62 101 ASN A C 1
ATOM 838 O O . ASN A 1 101 ? -13.894 7.269 23.424 1.00 68.62 101 ASN A O 1
ATOM 842 N N . ILE A 1 102 ? -13.020 8.793 21.997 1.00 72.06 102 ILE A N 1
ATOM 843 C CA . ILE A 1 1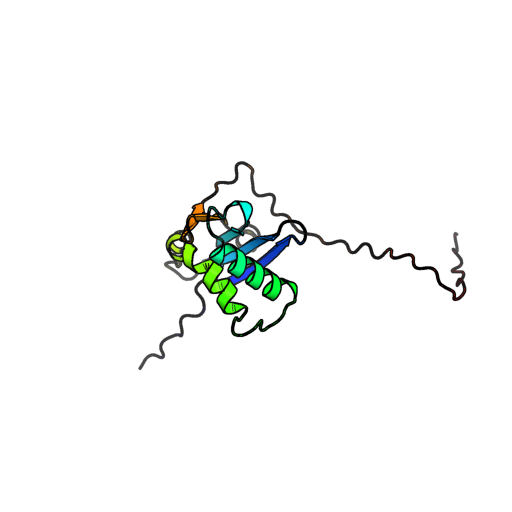02 ? -11.904 7.960 21.539 1.00 72.06 102 ILE A CA 1
ATOM 844 C C . ILE A 1 102 ? -11.031 7.709 22.762 1.00 72.06 102 ILE A C 1
ATOM 846 O O . ILE A 1 102 ? -10.531 8.654 23.377 1.00 72.06 102 ILE A O 1
ATOM 850 N N . THR A 1 103 ? -10.886 6.449 23.160 1.00 80.12 103 THR A N 1
ATOM 851 C CA . THR A 1 103 ? -10.045 6.115 24.304 1.00 80.12 103 THR A CA 1
ATOM 852 C C . THR A 1 103 ? -8.584 6.039 23.871 1.00 80.12 103 THR A C 1
ATOM 854 O O . THR A 1 103 ? -8.266 5.781 22.710 1.00 80.12 103 THR A O 1
ATOM 857 N N . LEU A 1 104 ? -7.662 6.203 24.823 1.00 80.50 104 LEU A N 1
ATOM 858 C CA . LEU A 1 104 ? -6.242 5.952 24.563 1.00 80.50 104 LEU A CA 1
ATOM 859 C C . LEU A 1 104 ? -6.013 4.519 24.054 1.00 80.50 104 LEU A C 1
ATOM 861 O O . LEU A 1 104 ? -5.142 4.295 23.220 1.00 80.50 104 LEU A O 1
ATOM 865 N N . LYS A 1 105 ? -6.827 3.560 24.513 1.00 80.44 105 LYS A N 1
ATOM 866 C CA . LYS A 1 105 ? -6.789 2.179 24.033 1.00 80.44 105 LYS A CA 1
ATOM 867 C C . LYS A 1 105 ? -7.126 2.096 22.544 1.00 80.44 105 LYS A C 1
ATOM 869 O O . LYS A 1 105 ? -6.396 1.430 21.826 1.00 80.44 105 LYS A O 1
ATOM 874 N N . ASP A 1 106 ? -8.158 2.799 22.083 1.00 76.38 106 ASP A N 1
ATOM 875 C CA . ASP A 1 106 ? -8.543 2.811 20.662 1.00 76.38 106 ASP A CA 1
ATOM 876 C C . ASP A 1 106 ? -7.461 3.460 19.788 1.00 76.38 106 ASP A C 1
ATOM 878 O O . ASP A 1 106 ? -7.241 3.052 18.652 1.00 76.38 106 ASP A O 1
ATOM 882 N N . HIS A 1 107 ? -6.743 4.448 20.329 1.00 78.75 107 HIS A N 1
ATOM 883 C CA . HIS A 1 107 ? -5.627 5.081 19.631 1.00 78.75 107 HIS A CA 1
ATOM 884 C C . HIS A 1 107 ? -4.368 4.199 19.579 1.00 78.75 107 HIS A C 1
ATOM 886 O O . HIS A 1 107 ? -3.653 4.204 18.576 1.00 78.75 107 HIS A O 1
ATOM 892 N N . LEU A 1 108 ? -4.064 3.472 20.659 1.00 81.56 108 LEU A N 1
ATOM 893 C CA . LEU A 1 108 ? -2.894 2.590 20.737 1.00 81.56 108 LEU A CA 1
ATOM 894 C C . LEU A 1 108 ? -3.120 1.253 20.022 1.00 81.56 108 LEU A C 1
ATOM 896 O O . LEU A 1 108 ? -2.179 0.709 19.456 1.00 81.56 108 LEU A O 1
ATOM 900 N N . PHE A 1 109 ? -4.353 0.750 20.018 1.00 82.94 109 PHE A N 1
ATOM 901 C CA . PHE A 1 109 ? -4.727 -0.549 19.458 1.00 82.94 109 PHE A CA 1
ATOM 902 C C . PHE A 1 109 ? -5.910 -0.407 18.490 1.00 82.94 109 PHE A C 1
ATOM 904 O O . PHE A 1 109 ? -6.990 -0.946 18.756 1.00 82.94 109 PHE A O 1
ATOM 911 N N . PRO A 1 110 ? -5.742 0.345 17.387 1.00 85.25 110 PRO A N 1
ATOM 912 C CA . PRO A 1 110 ? -6.804 0.503 16.410 1.00 85.25 110 PRO A CA 1
ATOM 913 C C . PRO A 1 110 ? -7.083 -0.823 15.696 1.00 85.25 110 PRO A C 1
ATOM 915 O O . PRO A 1 110 ? -6.190 -1.653 15.508 1.00 85.25 110 PRO A O 1
ATOM 918 N N . GLU A 1 111 ? -8.318 -0.991 15.219 1.00 86.75 111 GLU A N 1
ATOM 919 C CA . GLU A 1 111 ? -8.592 -1.993 14.189 1.00 86.75 111 GLU A CA 1
ATOM 920 C C . GLU A 1 111 ? -7.704 -1.697 12.975 1.00 86.75 111 GLU A C 1
ATOM 922 O O . GLU A 1 111 ? -7.527 -0.535 12.584 1.00 86.75 111 GLU A O 1
ATOM 927 N N . TYR A 1 112 ? -7.136 -2.742 12.383 1.00 88.69 112 TYR A N 1
ATOM 928 C CA . TYR A 1 112 ? -6.184 -2.588 11.301 1.00 88.69 112 TYR A CA 1
ATOM 929 C C . TYR A 1 112 ? -6.431 -3.566 10.157 1.00 88.69 112 TYR A C 1
ATOM 931 O O . TYR A 1 112 ? -7.054 -4.619 10.308 1.00 88.69 112 TYR A O 1
ATOM 939 N N . PHE A 1 113 ? -5.908 -3.197 8.995 1.00 89.12 113 PHE A N 1
ATOM 940 C CA . PHE A 1 113 ? -5.939 -3.990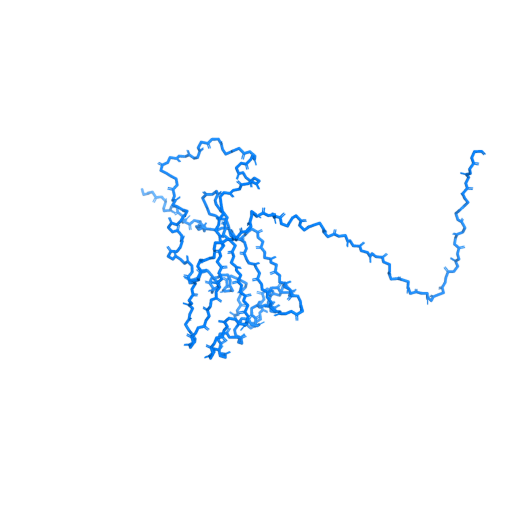 7.779 1.00 89.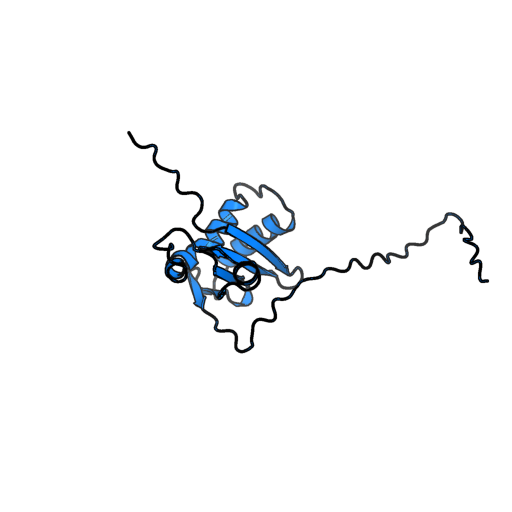12 113 PHE A CA 1
ATOM 941 C C . PHE A 1 113 ? -4.537 -4.057 7.188 1.00 89.12 113 PHE A C 1
ATOM 943 O O . PHE A 1 113 ? -3.824 -3.056 7.200 1.00 89.12 113 PHE A O 1
ATOM 950 N N . VAL A 1 114 ? -4.159 -5.221 6.664 1.00 90.25 114 VAL A N 1
ATOM 951 C CA . VAL A 1 114 ? -2.867 -5.430 6.006 1.00 90.25 114 VAL A CA 1
ATOM 952 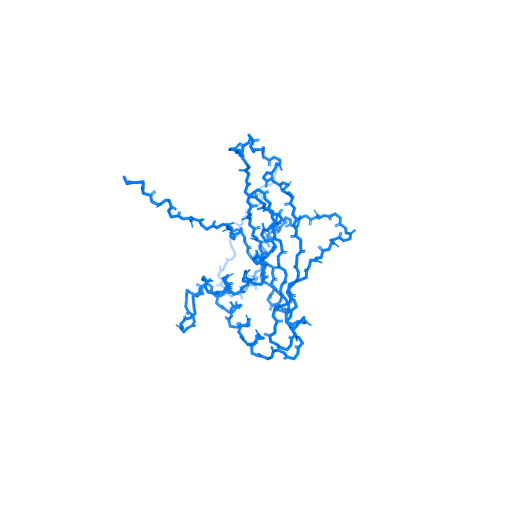C C . VAL A 1 114 ? -3.100 -5.705 4.530 1.00 90.25 114 VAL A C 1
ATOM 954 O O . VAL A 1 114 ? -3.984 -6.485 4.158 1.00 90.25 114 VAL A O 1
ATOM 957 N N . PHE A 1 115 ? -2.307 -5.050 3.698 1.00 91.19 115 PHE A N 1
ATOM 958 C CA . PHE A 1 115 ? -2.338 -5.187 2.259 1.00 91.19 115 PHE A CA 1
ATOM 959 C C . PHE A 1 115 ? -0.935 -5.322 1.688 1.00 91.19 115 PHE A C 1
ATOM 961 O O . PHE A 1 115 ? 0.026 -4.789 2.234 1.00 91.19 115 PHE A O 1
ATOM 968 N N . GLU A 1 116 ? -0.863 -5.997 0.552 1.00 93.19 116 GLU A N 1
ATOM 969 C CA . GLU A 1 116 ? 0.308 -6.067 -0.312 1.00 93.19 116 GLU A CA 1
ATOM 970 C C . GLU A 1 116 ? -0.064 -5.496 -1.686 1.00 93.19 116 GLU A C 1
ATOM 972 O O . GLU A 1 116 ? -1.202 -5.655 -2.146 1.00 93.19 116 GLU A O 1
ATOM 977 N N . LEU A 1 117 ? 0.873 -4.788 -2.316 1.00 94.06 117 LEU A N 1
ATOM 978 C CA . LEU A 1 117 ? 0.730 -4.311 -3.687 1.00 94.06 117 LEU A CA 1
ATOM 979 C C . LEU A 1 117 ? 1.415 -5.284 -4.647 1.00 94.06 117 LEU A C 1
ATOM 981 O O . LEU A 1 117 ? 2.639 -5.276 -4.764 1.00 94.06 117 LEU A O 1
ATOM 985 N N . ASP A 1 118 ? 0.617 -6.063 -5.371 1.00 94.62 118 ASP A N 1
ATOM 986 C CA . ASP A 1 118 ? 1.105 -6.809 -6.527 1.00 94.62 118 ASP A CA 1
ATOM 987 C C . ASP A 1 118 ? 1.031 -5.885 -7.762 1.00 94.62 118 ASP A C 1
ATOM 989 O O . ASP A 1 118 ? 0.090 -5.094 -7.898 1.00 94.62 118 ASP A O 1
ATOM 993 N N . ILE A 1 119 ? 1.990 -5.972 -8.687 1.00 95.62 119 ILE A N 1
ATOM 994 C CA . ILE A 1 119 ? 1.903 -5.293 -9.992 1.00 95.62 119 ILE A CA 1
ATOM 995 C C . ILE A 1 119 ? 2.153 -6.328 -11.079 1.00 95.62 119 ILE A C 1
ATOM 997 O O . ILE A 1 119 ? 3.214 -6.941 -11.124 1.00 95.62 119 ILE A O 1
ATOM 1001 N N . ILE A 1 120 ? 1.166 -6.554 -11.942 1.00 95.88 120 ILE A N 1
ATOM 1002 C CA . ILE A 1 120 ? 1.228 -7.591 -12.977 1.00 95.88 120 ILE A CA 1
ATOM 1003 C C . ILE A 1 120 ? 0.968 -6.933 -14.322 1.00 95.88 120 ILE A C 1
ATOM 1005 O O . ILE A 1 120 ? -0.090 -6.333 -14.516 1.00 95.88 120 ILE A O 1
ATOM 1009 N N . ASP A 1 121 ? 1.931 -7.042 -15.236 1.00 96.88 121 ASP A N 1
ATOM 1010 C CA . ASP A 1 121 ? 1.879 -6.417 -16.561 1.00 96.88 121 ASP A CA 1
ATOM 1011 C C . ASP A 1 121 ? 1.528 -4.911 -16.478 1.00 96.88 121 ASP A C 1
ATOM 1013 O O . ASP A 1 121 ? 0.616 -4.425 -17.152 1.00 96.88 121 ASP A O 1
ATOM 1017 N N . GLU A 1 122 ? 2.225 -4.184 -15.594 1.00 94.94 122 GLU A N 1
ATOM 1018 C CA . GLU A 1 122 ? 2.051 -2.749 -15.297 1.00 94.94 122 GLU A CA 1
ATOM 1019 C C . GLU A 1 122 ? 0.697 -2.359 -14.681 1.00 94.94 122 GLU A C 1
ATOM 1021 O O . GLU A 1 122 ? 0.320 -1.185 -14.663 1.00 94.94 122 GLU A O 1
ATOM 1026 N N . LYS A 1 123 ? -0.064 -3.328 -14.163 1.00 94.25 123 LYS A N 1
ATOM 1027 C CA . LYS A 1 123 ? -1.347 -3.071 -13.499 1.00 94.25 123 LYS A CA 1
ATOM 1028 C C . LYS A 1 123 ? -1.255 -3.324 -12.008 1.00 94.25 123 LYS A C 1
ATOM 1030 O O . LYS A 1 123 ? -0.930 -4.429 -11.578 1.00 94.25 123 LYS A O 1
ATOM 1035 N N . SER A 1 124 ? -1.617 -2.307 -11.232 1.00 92.50 124 SER A N 1
ATOM 1036 C CA . SER A 1 124 ? -1.709 -2.384 -9.777 1.00 92.50 124 SER A CA 1
ATOM 1037 C C . SER A 1 124 ? -2.843 -3.312 -9.336 1.00 92.50 124 SER A C 1
ATOM 1039 O O . SER A 1 124 ? -4.012 -3.091 -9.658 1.00 92.50 124 SER A O 1
ATOM 1041 N N . CYS A 1 125 ? -2.489 -4.322 -8.552 1.00 92.81 125 CYS A N 1
ATOM 1042 C CA . CYS A 1 125 ? -3.365 -5.360 -8.029 1.00 92.81 125 CYS A CA 1
ATOM 1043 C C . CYS A 1 125 ? -3.252 -5.376 -6.492 1.00 92.81 125 CYS A C 1
ATOM 1045 O O . CYS A 1 125 ? -2.463 -6.137 -5.934 1.00 92.81 125 CYS A O 1
ATOM 1047 N N . PRO A 1 126 ? -4.008 -4.524 -5.776 1.00 92.56 126 PRO A N 1
ATOM 1048 C CA . PRO A 1 126 ? -3.972 -4.497 -4.319 1.00 92.56 126 PRO A CA 1
ATOM 1049 C C . PRO A 1 126 ? -4.579 -5.786 -3.752 1.00 92.56 126 PRO A C 1
ATOM 1051 O O . PRO A 1 126 ? -5.719 -6.146 -4.066 1.00 92.56 126 PRO A O 1
ATOM 1054 N N . ARG A 1 127 ? -3.851 -6.464 -2.865 1.00 91.12 127 ARG A N 1
ATOM 1055 C CA . ARG A 1 127 ? -4.281 -7.718 -2.241 1.00 91.12 127 ARG A CA 1
ATOM 1056 C C . ARG A 1 127 ? -4.382 -7.560 -0.734 1.00 91.12 127 ARG A C 1
ATOM 1058 O O . ARG A 1 127 ? -3.447 -7.123 -0.073 1.00 91.12 127 ARG A O 1
ATOM 1065 N N . ARG A 1 128 ? -5.529 -7.941 -0.165 1.00 89.38 128 ARG A N 1
ATOM 1066 C CA . ARG A 1 128 ? -5.700 -8.003 1.292 1.00 89.38 128 ARG A CA 1
ATOM 1067 C C . ARG A 1 128 ? -5.021 -9.250 1.836 1.00 89.38 128 ARG A C 1
ATOM 1069 O O . ARG A 1 128 ? -5.293 -10.351 1.361 1.00 89.38 128 ARG A O 1
ATOM 1076 N N . VAL A 1 129 ? -4.207 -9.071 2.867 1.00 88.00 129 VAL A N 1
ATOM 1077 C CA . VAL A 1 129 ? -3.557 -10.157 3.597 1.00 88.00 129 VAL A CA 1
ATOM 1078 C C . VAL A 1 129 ? -4.198 -10.256 4.972 1.00 88.00 129 VAL A C 1
ATOM 1080 O O . VAL A 1 129 ? -4.445 -9.250 5.637 1.00 88.00 129 VAL A O 1
ATOM 1083 N N . PHE A 1 130 ? -4.508 -11.478 5.388 1.00 81.19 130 PHE A N 1
ATOM 1084 C CA . PHE A 1 130 ? -4.967 -11.758 6.741 1.00 81.19 130 PHE A CA 1
ATOM 1085 C C . PHE A 1 130 ? -3.768 -12.304 7.510 1.00 81.19 130 PHE A C 1
ATOM 1087 O O . PHE A 1 130 ? -3.313 -13.397 7.174 1.00 81.19 130 PHE A O 1
ATOM 1094 N N . PRO A 1 131 ? -3.215 -11.545 8.473 1.00 67.31 131 PRO A N 1
ATOM 1095 C CA . PRO A 1 131 ? -2.105 -12.025 9.281 1.00 67.31 131 PRO A CA 1
ATOM 1096 C C . PRO A 1 131 ? -2.497 -13.334 9.963 1.00 67.31 131 PRO A C 1
ATOM 1098 O O . PRO A 1 131 ? -3.567 -13.420 10.567 1.00 67.31 131 PRO A O 1
ATOM 1101 N N . THR A 1 132 ? -1.654 -14.354 9.828 1.00 60.91 132 THR A N 1
ATOM 1102 C CA . THR A 1 132 ? -1.868 -15.666 10.453 1.00 60.91 132 THR A CA 1
ATOM 1103 C C . THR A 1 132 ? -1.590 -15.634 11.959 1.00 60.91 132 THR A C 1
ATOM 1105 O O . THR A 1 132 ? -2.149 -16.446 12.689 1.00 60.91 132 THR A O 1
ATOM 1108 N N . ASP A 1 133 ? -0.791 -14.662 12.410 1.00 55.81 133 ASP A N 1
ATOM 1109 C CA . ASP A 1 133 ? -0.449 -14.409 13.809 1.00 55.81 133 ASP A CA 1
ATOM 1110 C C . ASP A 1 133 ? -0.995 -13.044 14.261 1.00 55.81 133 ASP A C 1
ATOM 1112 O O . ASP A 1 133 ? -1.125 -12.112 13.457 1.00 55.81 133 ASP A O 1
ATOM 1116 N N . GLU A 1 134 ? -1.330 -12.919 15.552 1.00 51.06 134 GLU A N 1
ATOM 1117 C CA . GLU A 1 134 ? -1.717 -11.638 16.154 1.00 51.06 134 GLU A CA 1
ATOM 1118 C C . GLU A 1 134 ? -0.644 -10.570 15.874 1.00 51.06 134 GLU A C 1
ATOM 1120 O O . GLU A 1 134 ? 0.552 -10.871 15.861 1.00 51.06 134 GLU A O 1
ATOM 1125 N N . PRO A 1 135 ? -1.038 -9.305 15.652 1.00 49.41 135 PRO A N 1
ATOM 1126 C CA . PRO A 1 135 ? -0.102 -8.249 15.320 1.00 49.41 135 PRO A CA 1
ATOM 1127 C C . PRO A 1 135 ? 0.715 -7.936 16.571 1.00 49.41 135 PRO A C 1
ATOM 1129 O O . PRO A 1 135 ? 0.341 -7.107 17.404 1.00 49.41 135 PRO A O 1
ATOM 1132 N N . HIS A 1 136 ? 1.878 -8.557 16.708 1.00 48.91 136 HIS A N 1
ATOM 1133 C CA . HIS A 1 136 ? 2.934 -7.953 17.494 1.00 48.91 136 HIS A CA 1
ATOM 1134 C C . HIS A 1 136 ? 3.324 -6.686 16.743 1.00 48.91 136 HIS A C 1
ATOM 1136 O O . HIS A 1 136 ? 4.138 -6.720 15.825 1.00 48.91 136 HIS A O 1
ATOM 1142 N N . MET A 1 137 ? 2.657 -5.574 17.069 1.00 51.34 137 MET A N 1
ATOM 1143 C CA . MET A 1 137 ? 3.078 -4.258 16.623 1.00 51.34 137 MET A CA 1
ATOM 1144 C C . MET A 1 137 ? 4.548 -4.145 16.995 1.00 51.34 137 MET A C 1
ATOM 1146 O O . MET A 1 137 ? 4.879 -4.114 18.183 1.00 51.34 137 MET A O 1
ATOM 1150 N N . ALA A 1 138 ? 5.418 -4.155 15.991 1.00 44.44 138 ALA A N 1
ATOM 1151 C CA . ALA A 1 138 ? 6.819 -3.879 16.192 1.00 44.44 138 ALA A CA 1
ATOM 1152 C C . ALA A 1 138 ? 6.894 -2.438 16.706 1.00 44.44 138 ALA A C 1
ATOM 1154 O O . ALA A 1 138 ? 6.818 -1.472 15.954 1.00 44.44 138 ALA A O 1
ATOM 1155 N N . LEU A 1 139 ? 6.955 -2.290 18.029 1.00 42.25 139 LEU A N 1
ATOM 1156 C CA . LEU A 1 139 ? 7.482 -1.093 18.652 1.00 42.25 139 LEU A CA 1
ATOM 1157 C C . LEU A 1 139 ? 8.948 -1.063 18.239 1.00 42.25 139 LEU A C 1
ATOM 1159 O O . LEU A 1 139 ? 9.789 -1.692 18.879 1.00 42.25 139 LEU A O 1
ATOM 1163 N N . THR A 1 140 ? 9.243 -0.403 17.124 1.00 45.16 140 THR A N 1
ATOM 1164 C CA . THR A 1 140 ? 10.621 -0.182 16.702 1.00 45.16 140 THR A CA 1
ATOM 1165 C C . THR A 1 140 ? 11.256 0.768 17.707 1.00 45.16 140 THR A C 1
ATOM 1167 O O . THR A 1 140 ? 11.113 1.985 17.627 1.00 45.16 140 THR A O 1
ATOM 1170 N N . ILE A 1 141 ? 11.934 0.196 18.697 1.00 43.47 141 ILE A N 1
ATOM 1171 C CA . ILE A 1 141 ? 12.851 0.915 19.572 1.00 43.47 141 ILE A CA 1
ATOM 1172 C C . ILE A 1 141 ? 14.205 0.860 18.865 1.00 43.47 141 ILE A C 1
ATOM 1174 O O . ILE A 1 141 ? 14.856 -0.184 18.852 1.00 43.47 141 ILE A O 1
ATOM 1178 N N . ARG A 1 142 ? 14.611 1.962 18.226 1.00 43.97 142 ARG A N 1
ATOM 1179 C CA . ARG A 1 142 ? 15.984 2.102 17.726 1.00 43.97 142 ARG A CA 1
ATOM 1180 C C . ARG A 1 142 ? 16.909 2.352 18.915 1.00 43.97 142 ARG A C 1
ATOM 1182 O O . ARG A 1 142 ? 16.706 3.304 19.665 1.00 43.97 142 ARG A O 1
ATOM 1189 N N . PHE A 1 143 ? 17.905 1.491 19.077 1.00 52.62 143 PHE A N 1
ATOM 1190 C CA . PHE A 1 143 ? 19.061 1.753 19.926 1.00 52.62 143 PHE A CA 1
ATOM 1191 C 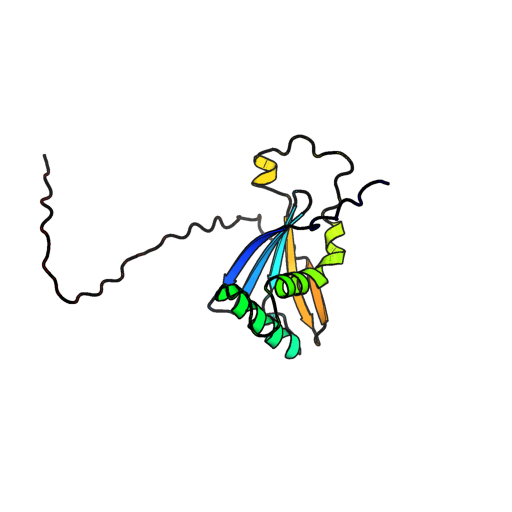C . PHE A 1 143 ? 20.205 2.194 19.013 1.00 52.62 143 PHE A C 1
ATOM 1193 O O . PHE A 1 143 ? 20.596 1.442 18.123 1.00 52.62 143 PHE A O 1
ATOM 1200 N N . ASP A 1 144 ? 20.727 3.402 19.220 1.00 55.03 144 ASP A N 1
ATOM 1201 C CA . ASP A 1 144 ? 21.949 3.844 18.552 1.00 55.03 144 ASP A CA 1
ATOM 1202 C C . ASP A 1 144 ? 23.157 3.235 19.277 1.00 55.03 144 ASP A C 1
ATOM 1204 O O . ASP A 1 144 ? 23.547 3.701 20.349 1.00 55.03 144 ASP A O 1
ATOM 1208 N N . ASP A 1 145 ? 23.781 2.210 18.692 1.00 56.03 145 ASP A N 1
ATOM 1209 C CA . ASP A 1 145 ? 25.111 1.766 19.119 1.00 56.03 145 ASP A CA 1
ATOM 1210 C C . ASP A 1 145 ? 26.168 2.698 18.509 1.00 56.03 145 ASP A C 1
ATOM 1212 O O . ASP A 1 145 ? 26.825 2.406 17.508 1.00 56.03 145 ASP A O 1
ATOM 1216 N N . ALA A 1 146 ? 26.368 3.860 19.131 1.00 48.75 146 ALA A N 1
ATOM 1217 C CA . ALA A 1 146 ? 27.544 4.677 18.862 1.00 48.75 146 ALA A CA 1
ATOM 1218 C C . ALA A 1 146 ? 28.776 4.041 19.532 1.00 48.75 146 ALA A C 1
ATOM 1220 O O . ALA A 1 146 ? 29.244 4.478 20.581 1.00 48.75 146 ALA A O 1
ATOM 1221 N N . SER A 1 147 ? 29.329 3.004 18.905 1.00 44.03 147 SER A N 1
ATOM 1222 C CA . SER A 1 147 ? 30.705 2.552 19.138 1.00 44.03 147 SER A CA 1
ATOM 1223 C C . SER A 1 147 ? 31.490 2.551 17.831 1.00 44.03 147 SER A C 1
ATOM 1225 O O . SER A 1 147 ? 31.943 1.514 17.355 1.00 44.03 147 SER A O 1
ATOM 1227 N N . SER A 1 148 ? 31.727 3.736 17.258 1.00 40.12 148 SER A N 1
ATOM 1228 C CA . SER A 1 148 ? 32.863 3.897 16.349 1.00 40.12 148 SER A CA 1
ATOM 1229 C C . SER A 1 148 ? 34.116 4.187 17.179 1.00 40.12 148 SER A C 1
ATOM 1231 O O . SER A 1 148 ? 34.442 5.335 17.487 1.00 40.12 148 SER A O 1
ATOM 1233 N N . MET A 1 149 ? 34.849 3.134 17.541 1.00 33.22 149 MET A N 1
ATOM 1234 C CA . MET A 1 149 ? 36.270 3.288 17.829 1.00 33.22 149 MET A CA 1
ATOM 1235 C C . MET A 1 149 ? 36.974 3.693 16.532 1.00 33.22 149 MET A C 1
ATOM 1237 O O . MET A 1 149 ? 37.248 2.858 15.675 1.00 33.22 149 MET A O 1
ATOM 1241 N N . ILE A 1 150 ? 37.317 4.974 16.407 1.00 36.91 150 ILE A N 1
ATOM 1242 C CA . ILE A 1 150 ? 38.381 5.416 15.508 1.00 36.91 150 ILE A CA 1
ATOM 1243 C C . ILE A 1 150 ? 39.427 6.117 16.371 1.00 36.91 150 ILE A C 1
ATOM 1245 O O . ILE A 1 150 ? 39.338 7.297 16.696 1.00 36.91 150 ILE A O 1
ATOM 1249 N N . SER A 1 151 ? 40.431 5.344 16.778 1.00 34.12 151 SER A N 1
ATOM 1250 C CA . SER A 1 151 ? 41.669 5.864 17.348 1.00 34.12 151 SER A CA 1
ATOM 1251 C C . SER A 1 151 ? 42.448 6.602 16.263 1.00 34.12 151 SER A C 1
ATOM 1253 O O . SER A 1 151 ? 42.960 5.946 15.359 1.00 34.12 151 SER A O 1
ATOM 1255 N N . LYS A 1 152 ? 42.590 7.930 16.383 1.00 36.19 152 LYS A N 1
ATOM 1256 C CA . LYS A 1 152 ? 43.805 8.675 15.998 1.00 36.19 152 LYS A CA 1
ATOM 1257 C C . LYS A 1 152 ? 43.994 9.909 16.895 1.00 36.19 152 LYS A C 1
ATOM 1259 O O . LYS A 1 152 ? 43.523 10.991 16.593 1.00 36.19 152 LYS A O 1
ATOM 1264 N N . HIS A 1 153 ? 44.757 9.686 17.968 1.00 37.81 153 HIS A N 1
ATOM 1265 C CA . HIS A 1 153 ? 45.617 10.642 18.689 1.00 37.81 153 HIS A CA 1
ATOM 1266 C C . HIS A 1 153 ? 44.958 11.835 19.408 1.00 37.81 153 HIS A C 1
ATOM 1268 O O . HIS A 1 153 ? 44.643 12.850 18.801 1.00 37.81 153 HIS A O 1
ATOM 1274 N N . GLY A 1 154 ? 44.931 11.767 20.747 1.00 32.25 154 GLY A N 1
ATOM 1275 C CA . GLY A 1 154 ? 44.723 12.947 21.593 1.00 32.25 154 GLY A CA 1
ATOM 1276 C C . GLY A 1 154 ? 44.404 12.649 23.060 1.00 32.25 154 GLY A C 1
ATOM 1277 O O . GLY A 1 154 ? 43.305 12.946 23.485 1.00 32.25 154 GLY A O 1
ATOM 1278 N N . GLN A 1 155 ? 45.370 12.075 23.791 1.00 32.56 155 GLN A N 1
ATOM 1279 C CA . GLN A 1 155 ? 45.481 11.932 25.262 1.00 32.56 155 GLN A CA 1
ATOM 1280 C C . GLN A 1 155 ? 44.299 11.351 26.091 1.00 32.56 155 GLN A C 1
ATOM 1282 O O . GLN A 1 155 ? 43.183 11.859 26.058 1.00 32.56 155 GLN A O 1
ATOM 1287 N N . PRO A 1 156 ? 44.551 10.337 26.947 1.00 33.72 156 PRO A N 1
ATOM 1288 C CA . PRO A 1 156 ? 43.536 9.802 27.850 1.00 33.72 156 PRO A CA 1
ATOM 1289 C C . PRO A 1 156 ? 43.328 10.724 29.062 1.00 33.72 156 PRO A C 1
ATOM 1291 O O . PRO A 1 156 ? 44.245 10.939 29.856 1.00 33.72 156 PRO A O 1
ATOM 1294 N N . PHE A 1 157 ? 42.104 11.223 29.243 1.00 34.50 157 PHE A N 1
ATOM 1295 C CA . PHE A 1 157 ? 41.666 11.766 30.527 1.00 34.50 157 PHE A CA 1
ATOM 1296 C C . PHE A 1 157 ? 41.338 10.607 31.472 1.00 34.50 157 PHE A C 1
ATOM 1298 O O . PHE A 1 157 ? 40.402 9.840 31.256 1.00 34.50 157 PHE A O 1
ATOM 1305 N N . MET A 1 158 ? 42.147 10.487 32.522 1.00 32.22 158 MET A N 1
ATOM 1306 C CA . MET A 1 158 ? 41.893 9.628 33.673 1.00 32.22 158 MET A CA 1
ATOM 1307 C C . MET A 1 158 ? 40.659 10.149 34.416 1.00 32.22 158 MET A C 1
ATOM 1309 O O . MET A 1 158 ? 40.705 11.238 34.986 1.00 32.22 158 MET A O 1
ATOM 1313 N N . ILE A 1 159 ? 39.574 9.374 34.444 1.00 38.84 159 ILE A N 1
ATOM 1314 C CA . ILE A 1 159 ? 38.485 9.592 35.400 1.00 38.84 159 ILE A CA 1
ATOM 1315 C C . ILE A 1 159 ? 38.670 8.571 36.521 1.00 38.84 159 ILE A C 1
ATOM 1317 O O . ILE A 1 159 ? 38.508 7.367 36.336 1.00 38.84 159 ILE A O 1
ATOM 1321 N N . GLN A 1 160 ? 39.093 9.084 37.673 1.00 38.78 160 GLN A N 1
ATOM 1322 C CA . GLN A 1 160 ? 39.317 8.350 38.911 1.00 38.78 160 GLN A CA 1
ATOM 1323 C C . GLN A 1 160 ? 37.990 7.742 39.400 1.00 38.78 160 GLN A C 1
ATOM 1325 O O . GLN A 1 160 ? 37.073 8.471 39.777 1.00 38.78 160 GLN A O 1
ATOM 1330 N N . LEU A 1 161 ? 37.888 6.412 39.423 1.00 36.81 161 LEU A N 1
ATOM 1331 C CA . LEU A 1 161 ? 36.818 5.708 40.130 1.00 36.81 161 LEU A CA 1
ATOM 1332 C C . LEU A 1 161 ? 37.105 5.772 41.635 1.00 36.81 161 LEU A C 1
ATOM 1334 O O . LEU A 1 161 ? 37.981 5.073 42.140 1.00 36.81 161 LEU A O 1
ATOM 1338 N N . GLY A 1 162 ? 36.375 6.629 42.347 1.00 33.72 162 GLY A N 1
ATOM 1339 C CA . GLY A 1 162 ? 36.230 6.525 43.795 1.00 33.72 162 GLY A CA 1
ATOM 1340 C C . GLY A 1 162 ? 35.263 5.389 44.121 1.00 33.72 162 GLY A C 1
ATOM 1341 O O . GLY A 1 162 ? 34.089 5.461 43.765 1.00 33.72 162 GLY A O 1
ATOM 1342 N N . SER A 1 163 ? 35.758 4.341 44.773 1.00 38.25 163 SER A N 1
ATOM 1343 C CA . SER A 1 163 ? 34.937 3.396 45.538 1.00 38.25 163 SER A CA 1
ATOM 1344 C C . SER A 1 163 ? 35.105 3.714 47.027 1.00 38.25 163 SER A C 1
ATOM 1346 O O . SER A 1 163 ? 36.139 4.277 47.391 1.00 38.25 163 SER A O 1
ATOM 1348 N N . LEU A 1 164 ? 34.067 3.415 47.819 1.00 37.41 164 LEU A N 1
ATOM 1349 C CA . LEU A 1 164 ? 33.931 3.701 49.258 1.00 37.41 164 LEU A CA 1
ATOM 1350 C C . LEU A 1 164 ? 35.197 3.460 50.094 1.00 37.41 164 LEU A C 1
ATOM 1352 O O . LEU A 1 164 ? 35.864 2.424 49.874 1.00 37.41 164 LEU A O 1
#